Protein AF-0000000086577604 (afdb_homodimer)

Structure (mmCIF, N/CA/C/O backbone):
data_AF-0000000086577604-model_v1
#
loop_
_entity.id
_entity.type
_entity.pdbx_description
1 polymer 'Uncharacterized protein'
#
loop_
_atom_site.group_PDB
_atom_site.id
_atom_site.type_symbol
_atom_site.label_atom_id
_atom_site.label_alt_id
_atom_site.label_comp_id
_atom_site.label_asym_id
_atom_site.label_entity_id
_atom_site.label_seq_id
_atom_site.pdbx_PDB_ins_code
_atom_site.Cartn_x
_atom_site.Cartn_y
_atom_site.Cartn_z
_atom_site.occupancy
_atom_site.B_iso_or_equiv
_atom_site.auth_seq_id
_atom_site.auth_comp_id
_atom_site.auth_asym_id
_atom_site.auth_atom_id
_atom_site.pdbx_PDB_model_num
ATOM 1 N N . MET A 1 1 ? 11.844 51.969 7.379 1 39.5 1 MET A N 1
ATOM 2 C CA . MET A 1 1 ? 12.664 50.938 6.77 1 39.5 1 MET A CA 1
ATOM 3 C C . MET A 1 1 ? 11.875 49.625 6.637 1 39.5 1 MET A C 1
ATOM 5 O O . MET A 1 1 ? 11.406 49.094 7.637 1 39.5 1 MET A O 1
ATOM 9 N N . ARG A 1 2 ? 11.234 49.5 5.566 1 47.56 2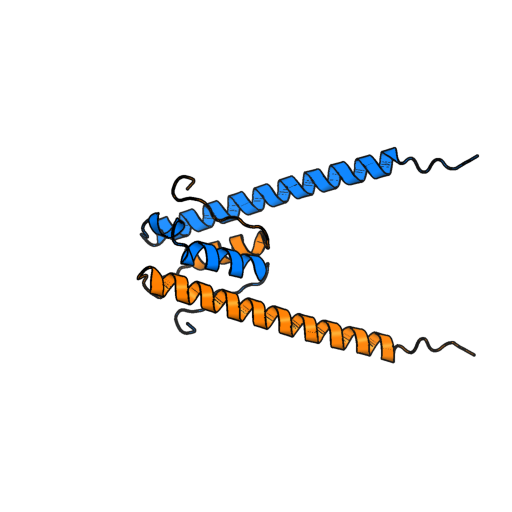 ARG A N 1
ATOM 10 C CA . ARG A 1 2 ? 10.328 48.406 5.27 1 47.56 2 ARG A CA 1
ATOM 11 C C . ARG A 1 2 ? 11.039 47.062 5.391 1 47.56 2 ARG A C 1
ATOM 13 O O . ARG A 1 2 ? 12.109 46.875 4.812 1 47.56 2 ARG A O 1
ATOM 20 N N . ALA A 1 3 ? 11.016 46.406 6.48 1 57.78 3 ALA A N 1
ATOM 21 C CA . ALA A 1 3 ? 11.508 45.031 6.684 1 57.78 3 ALA A CA 1
ATOM 22 C C . ALA A 1 3 ? 11.18 44.156 5.484 1 57.78 3 ALA A C 1
ATOM 24 O O . ALA A 1 3 ? 10.016 43.875 5.215 1 57.78 3 ALA A O 1
ATOM 25 N N . SER A 1 4 ? 11.828 44.344 4.402 1 55.44 4 SER A N 1
ATOM 26 C CA . SER A 1 4 ? 11.75 43.438 3.26 1 55.44 4 SER A CA 1
ATOM 27 C C . SER A 1 4 ? 11.867 41.969 3.699 1 55.44 4 SER A C 1
ATOM 29 O O . SER A 1 4 ? 12.914 41.562 4.211 1 55.44 4 SER A O 1
ATOM 31 N N . VAL A 1 5 ? 10.859 41.469 4.402 1 57.59 5 VAL A N 1
ATOM 32 C CA . VAL A 1 5 ? 10.867 40.031 4.648 1 57.59 5 VAL A CA 1
ATOM 33 C C . VAL A 1 5 ? 11.469 39.312 3.447 1 57.59 5 VAL A C 1
ATOM 35 O O . VAL A 1 5 ? 11.102 39.594 2.303 1 57.59 5 VAL A O 1
ATOM 38 N N . ASP A 1 6 ? 12.758 39.094 3.449 1 60.56 6 ASP A N 1
ATOM 39 C CA . ASP A 1 6 ? 13.562 38.438 2.43 1 60.56 6 ASP A CA 1
ATOM 40 C C . ASP A 1 6 ? 12.828 37.219 1.866 1 60.56 6 ASP A C 1
ATOM 42 O O . ASP A 1 6 ? 12.875 36.125 2.449 1 60.56 6 ASP A O 1
ATOM 46 N N . ASN A 1 7 ? 11.75 37.438 1.082 1 68 7 ASN A N 1
ATOM 47 C CA . ASN A 1 7 ? 11 36.469 0.293 1 68 7 ASN A CA 1
ATOM 48 C C . ASN A 1 7 ? 11.922 35.406 -0.311 1 68 7 ASN A C 1
ATOM 50 O O . ASN A 1 7 ? 11.5 34.281 -0.557 1 68 7 ASN A O 1
ATOM 54 N N . SER A 1 8 ? 13.203 35.906 -0.424 1 75.19 8 SER A N 1
ATOM 55 C CA . SER A 1 8 ? 14.156 35 -1.039 1 75.19 8 SER A CA 1
ATOM 56 C C . SER A 1 8 ? 14.445 33.812 -0.135 1 75.19 8 SER A C 1
ATOM 58 O O . SER A 1 8 ? 14.617 32.688 -0.616 1 75.19 8 SER A O 1
ATOM 60 N N . GLN A 1 9 ? 14.469 34.125 1.271 1 74 9 GLN A N 1
ATOM 61 C CA . GLN A 1 9 ? 14.742 33.062 2.215 1 74 9 GLN A CA 1
ATOM 62 C C . GLN A 1 9 ? 13.578 32.062 2.289 1 74 9 GLN A C 1
ATOM 64 O O . GLN A 1 9 ? 13.781 30.859 2.387 1 74 9 GLN A O 1
ATOM 69 N N . VAL A 1 10 ? 12.406 32.656 2.188 1 74.25 10 VAL A N 1
ATOM 70 C CA . VAL A 1 10 ? 11.203 31.844 2.236 1 74.25 10 VAL A CA 1
ATOM 71 C C . VAL A 1 10 ? 11.117 30.969 0.984 1 74.25 10 VAL A C 1
ATOM 73 O O . VAL A 1 10 ? 10.789 29.781 1.065 1 74.25 10 VAL A O 1
ATOM 76 N N . GLU A 1 11 ? 11.5 31.594 -0.07 1 74.31 11 GLU A N 1
ATOM 77 C CA . GLU A 1 11 ? 11.453 30.875 -1.337 1 74.31 11 GLU A CA 1
ATOM 78 C C . GLU A 1 11 ? 12.469 29.734 -1.364 1 74.31 11 GLU A C 1
ATOM 80 O O . GLU A 1 11 ? 12.18 28.641 -1.849 1 74.31 11 GLU A O 1
ATOM 85 N N . LYS A 1 12 ? 13.648 30.016 -0.778 1 78.5 12 LYS A N 1
ATOM 86 C CA . LYS A 1 12 ? 14.719 29.016 -0.76 1 78.5 12 LYS A CA 1
ATOM 87 C C . LYS A 1 12 ? 14.359 27.844 0.14 1 78.5 12 LYS A C 1
ATOM 89 O O . LYS A 1 12 ? 14.602 26.688 -0.215 1 78.5 12 LYS A O 1
ATOM 94 N N . THR A 1 13 ? 13.773 28.188 1.24 1 83.19 13 THR A N 1
ATOM 95 C CA . THR A 1 13 ? 13.383 27.141 2.174 1 83.19 13 THR A CA 1
ATOM 96 C C . THR A 1 13 ? 12.289 26.266 1.569 1 83.19 13 THR A C 1
ATOM 98 O O . THR A 1 13 ? 12.328 25.047 1.708 1 83.19 13 THR A O 1
ATOM 101 N N . ASN A 1 14 ? 11.43 26.844 0.774 1 84.81 14 ASN A N 1
ATOM 102 C CA . ASN A 1 14 ? 10.344 26.094 0.144 1 84.81 14 ASN A CA 1
ATOM 103 C C . ASN A 1 14 ? 10.867 25.156 -0.937 1 84.81 14 ASN A C 1
ATOM 105 O O . ASN A 1 14 ? 10.43 24.016 -1.027 1 84.81 14 ASN A O 1
ATOM 109 N N . THR A 1 15 ? 11.867 25.672 -1.598 1 86.56 15 THR A N 1
ATOM 110 C CA . THR A 1 15 ? 12.438 24.875 -2.676 1 86.56 15 THR A CA 1
ATOM 111 C C . THR A 1 15 ? 13.211 23.672 -2.113 1 86.56 15 THR A C 1
ATOM 113 O O . THR A 1 15 ? 13.109 22.562 -2.635 1 86.56 15 THR A O 1
ATOM 116 N N . LYS A 1 16 ? 14.008 23.938 -1.053 1 87.75 16 LYS A N 1
ATOM 117 C CA . LYS A 1 16 ? 14.773 22.859 -0.422 1 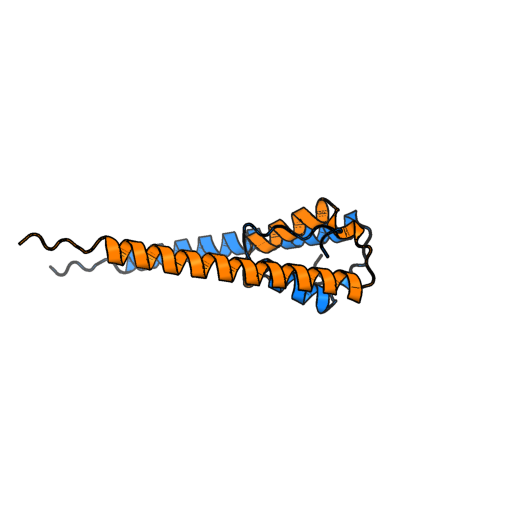87.75 16 LYS A CA 1
ATOM 118 C C . LYS A 1 16 ? 13.844 21.781 0.142 1 87.75 16 LYS A C 1
ATOM 120 O O . LYS A 1 16 ? 14.102 20.594 -0.011 1 87.75 16 LYS A O 1
ATOM 125 N N . GLN A 1 17 ? 12.82 22.109 0.836 1 88.62 17 GLN A N 1
ATOM 126 C CA . GLN A 1 17 ? 11.859 21.172 1.412 1 88.62 17 GLN A CA 1
ATOM 127 C C . GLN A 1 17 ? 11.172 20.359 0.324 1 88.62 17 GLN A C 1
ATOM 129 O O . GLN A 1 17 ? 10.945 19.156 0.49 1 88.62 17 GLN A O 1
ATOM 134 N N . LEU A 1 18 ? 10.875 21.062 -0.767 1 88.06 18 LEU A N 1
ATOM 135 C CA . LEU A 1 18 ? 10.219 20.375 -1.868 1 88.06 18 LEU A CA 1
ATOM 136 C C . LEU A 1 18 ? 11.148 19.328 -2.477 1 88.06 18 LEU A C 1
ATOM 138 O O . LEU A 1 18 ? 10.719 18.203 -2.781 1 88.06 18 LEU A O 1
ATOM 142 N N . THR A 1 19 ? 12.406 19.703 -2.59 1 90.5 19 THR A N 1
ATOM 143 C CA . THR A 1 19 ? 13.391 18.781 -3.139 1 90.5 19 THR A CA 1
ATOM 144 C C . THR A 1 19 ? 13.562 17.562 -2.229 1 90.5 19 THR A C 1
ATOM 146 O O . THR A 1 19 ? 13.641 16.438 -2.707 1 90.5 19 THR A O 1
ATOM 149 N N . LEU A 1 20 ? 13.664 17.844 -0.957 1 90.75 20 LEU A N 1
ATOM 150 C CA . LEU A 1 20 ? 13.781 16.75 0.003 1 90.75 20 LEU A CA 1
ATOM 151 C C . LEU A 1 20 ? 12.555 15.836 -0.049 1 90.75 20 LEU A C 1
ATOM 153 O O . LEU A 1 20 ? 12.68 14.617 0.016 1 90.75 20 LEU A O 1
ATOM 157 N N . TYR A 1 21 ? 11.43 16.484 -0.233 1 89.88 21 TYR A N 1
ATOM 158 C CA . TYR A 1 21 ? 10.188 15.727 -0.331 1 89.88 21 TYR A CA 1
ATOM 159 C C . TYR A 1 21 ? 10.195 14.828 -1.565 1 89.88 21 TYR A C 1
ATOM 161 O O . TYR A 1 21 ? 9.859 13.648 -1.483 1 89.88 21 TYR A O 1
ATOM 169 N N . VAL A 1 22 ? 10.57 15.297 -2.658 1 92.19 22 VAL A N 1
ATOM 170 C CA . VAL A 1 22 ? 10.602 14.547 -3.908 1 92.19 22 VAL A CA 1
ATOM 171 C C . VAL A 1 22 ? 11.586 13.391 -3.789 1 92.19 22 VAL A C 1
ATOM 173 O O . VAL A 1 22 ? 11.305 12.273 -4.238 1 92.19 22 VAL A O 1
ATOM 176 N N . MET A 1 23 ? 12.703 13.641 -3.16 1 94.88 23 MET A N 1
ATOM 177 C CA . MET A 1 23 ? 13.719 12.602 -2.984 1 94.88 23 MET A CA 1
ATOM 178 C C . MET A 1 23 ? 13.203 11.492 -2.068 1 94.88 23 MET A C 1
ATOM 180 O O . MET A 1 23 ? 13.453 10.312 -2.32 1 94.88 23 MET A O 1
ATOM 184 N N . LEU A 1 24 ? 12.57 11.859 -1.04 1 94.19 24 LEU A N 1
ATOM 185 C CA . LEU A 1 24 ? 12.008 10.875 -0.117 1 94.19 24 LEU A CA 1
ATOM 186 C C . LEU A 1 24 ? 10.953 10.016 -0.808 1 94.19 24 LEU A C 1
ATOM 188 O O . LEU A 1 24 ? 10.938 8.797 -0.647 1 94.19 24 LEU A O 1
ATOM 192 N N . ARG A 1 25 ? 10.117 10.672 -1.565 1 93.19 25 ARG A N 1
ATOM 193 C CA . ARG A 1 25 ? 9.07 9.953 -2.281 1 93.19 25 ARG A CA 1
ATOM 194 C C . ARG A 1 25 ? 9.664 8.977 -3.293 1 93.19 25 ARG A C 1
ATOM 196 O O . ARG A 1 25 ? 9.164 7.863 -3.459 1 93.19 25 ARG A O 1
ATOM 203 N N . LYS A 1 26 ? 10.672 9.422 -3.943 1 95.69 26 LYS A N 1
ATOM 204 C CA . LYS A 1 26 ? 11.367 8.57 -4.906 1 95.69 26 LYS A CA 1
ATOM 205 C C . LYS A 1 26 ? 11.961 7.34 -4.23 1 95.69 26 LYS A C 1
ATOM 207 O O . LYS A 1 26 ? 11.844 6.227 -4.746 1 95.69 26 LYS A O 1
ATOM 212 N N . LYS A 1 27 ? 12.578 7.539 -3.076 1 97.06 27 LYS A N 1
ATOM 213 C CA . LYS A 1 27 ? 13.164 6.434 -2.324 1 97.06 27 LYS A CA 1
ATOM 214 C C . LYS A 1 27 ? 12.094 5.449 -1.863 1 97.06 27 LYS A C 1
ATOM 216 O O . LYS A 1 27 ? 12.281 4.234 -1.943 1 97.06 27 LYS A O 1
ATO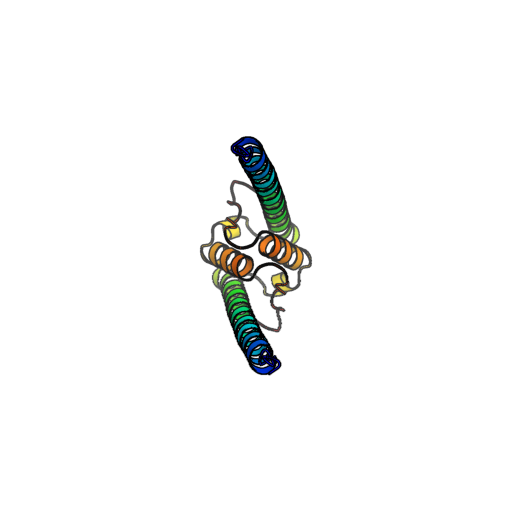M 221 N N . GLU A 1 28 ? 11 5.926 -1.403 1 97.06 28 GLU A N 1
ATOM 222 C CA . GLU A 1 28 ? 9.906 5.078 -0.951 1 97.06 28 GLU A CA 1
ATOM 223 C C . GLU A 1 28 ? 9.32 4.273 -2.105 1 97.06 28 GLU A C 1
ATOM 225 O O . GLU A 1 28 ? 8.969 3.1 -1.938 1 97.06 28 GLU A O 1
ATOM 230 N N . LYS A 1 29 ? 9.234 4.906 -3.256 1 97.06 29 LYS A N 1
ATOM 231 C CA . LYS A 1 29 ? 8.758 4.207 -4.445 1 97.06 29 LYS A CA 1
ATOM 232 C C . LYS A 1 29 ? 9.695 3.064 -4.824 1 97.06 29 LYS A C 1
ATOM 234 O O . LYS A 1 29 ? 9.25 1.952 -5.109 1 97.06 29 LYS A O 1
ATOM 239 N N . GLU A 1 30 ? 10.945 3.393 -4.875 1 96.81 30 GLU A N 1
ATOM 240 C CA . GLU A 1 30 ? 11.945 2.387 -5.223 1 96.81 30 GLU A CA 1
ATOM 241 C C . GLU A 1 30 ? 11.898 1.207 -4.254 1 96.81 30 GLU A C 1
ATOM 243 O O . GLU A 1 30 ? 11.984 0.051 -4.672 1 96.81 30 GLU A O 1
ATOM 248 N N . GLU A 1 31 ? 11.727 1.5 -2.986 1 97.75 31 GLU A N 1
ATOM 249 C CA . GLU A 1 31 ? 11.641 0.448 -1.978 1 97.75 31 GLU A CA 1
ATOM 250 C C . GLU A 1 31 ? 10.391 -0.404 -2.176 1 97.75 31 GLU A C 1
ATOM 252 O O . GLU A 1 31 ? 10.453 -1.634 -2.117 1 97.75 31 GLU A O 1
ATOM 257 N N . ALA A 1 32 ? 9.273 0.208 -2.402 1 98.12 32 ALA A N 1
ATOM 258 C CA . ALA A 1 32 ? 8.031 -0.518 -2.629 1 98.12 32 ALA A CA 1
ATOM 259 C C . ALA A 1 32 ? 8.133 -1.415 -3.859 1 98.12 32 ALA A C 1
ATOM 261 O O . ALA A 1 32 ? 7.719 -2.576 -3.824 1 98.12 32 ALA A O 1
ATOM 262 N N . ASP A 1 33 ? 8.703 -0.872 -4.926 1 98.06 33 ASP A N 1
ATOM 263 C CA . ASP A 1 33 ? 8.875 -1.651 -6.148 1 98.06 33 ASP A CA 1
ATOM 264 C C . ASP A 1 33 ? 9.758 -2.877 -5.902 1 98.06 33 ASP A C 1
ATOM 266 O O . ASP A 1 33 ? 9.461 -3.967 -6.395 1 98.06 33 ASP A O 1
ATOM 270 N N . LEU A 1 34 ? 10.789 -2.664 -5.156 1 97.62 34 LEU A N 1
ATOM 271 C CA . LEU A 1 34 ? 11.703 -3.754 -4.844 1 97.62 34 LEU A CA 1
ATOM 272 C C . LEU A 1 34 ? 11.008 -4.832 -4.02 1 97.62 34 LEU A C 1
ATOM 274 O O . LEU A 1 34 ? 11.164 -6.023 -4.289 1 97.62 34 LEU A O 1
ATOM 278 N N . GLU A 1 35 ? 10.242 -4.465 -3.055 1 98.25 35 GLU A N 1
ATOM 279 C CA . GLU A 1 35 ? 9.555 -5.426 -2.191 1 98.25 35 GLU A CA 1
ATOM 280 C C . GLU A 1 35 ? 8.477 -6.184 -2.957 1 98.25 35 GLU A C 1
ATOM 282 O O . GLU A 1 35 ? 8.242 -7.367 -2.701 1 98.25 35 GLU A O 1
ATOM 287 N N . ILE A 1 36 ? 7.867 -5.527 -3.928 1 98.44 36 ILE A N 1
ATOM 288 C CA . ILE A 1 36 ? 6.906 -6.207 -4.789 1 98.44 36 ILE A CA 1
ATOM 289 C C . ILE A 1 36 ? 7.625 -7.242 -5.652 1 98.44 36 ILE A C 1
ATOM 291 O O . ILE A 1 36 ? 7.152 -8.375 -5.801 1 98.44 36 ILE A O 1
ATOM 295 N N . ALA A 1 37 ? 8.773 -6.801 -6.188 1 98 37 ALA A N 1
ATOM 296 C CA . ALA A 1 37 ? 9.562 -7.746 -6.973 1 98 37 ALA A CA 1
ATOM 297 C C . ALA A 1 37 ? 9.969 -8.953 -6.137 1 98 37 ALA A C 1
ATOM 299 O O . ALA A 1 37 ? 9.859 -10.094 -6.594 1 98 37 ALA A O 1
ATOM 300 N N . ARG A 1 38 ? 10.367 -8.742 -4.945 1 98.31 38 ARG A N 1
ATOM 301 C CA . ARG A 1 38 ? 10.758 -9.82 -4.035 1 98.31 38 ARG A CA 1
ATOM 302 C C . ARG A 1 38 ? 9.578 -10.727 -3.725 1 98.31 38 ARG A C 1
ATOM 304 O O . ARG A 1 38 ? 9.727 -11.953 -3.652 1 98.31 38 ARG A O 1
ATOM 311 N N . MET A 1 39 ? 8.406 -10.164 -3.561 1 98.5 39 MET A N 1
ATOM 312 C CA . MET A 1 39 ? 7.199 -10.945 -3.291 1 98.5 39 MET A CA 1
ATOM 313 C C . MET A 1 39 ? 6.91 -11.906 -4.438 1 98.5 39 MET A C 1
ATOM 315 O O . MET A 1 39 ? 6.629 -13.086 -4.211 1 98.5 39 MET A O 1
ATOM 319 N N . VAL A 1 40 ? 7.062 -11.484 -5.656 1 98.19 40 VAL A N 1
ATOM 320 C CA . VAL A 1 40 ? 6.754 -12.289 -6.836 1 98.19 40 VAL A CA 1
ATOM 321 C C . VAL A 1 40 ? 7.77 -13.414 -6.98 1 98.19 40 VAL A C 1
ATOM 323 O O . VAL A 1 40 ? 7.398 -14.586 -7.102 1 98.19 40 VAL A O 1
ATOM 326 N N . ILE A 1 41 ? 9.039 -13.023 -6.844 1 98 41 ILE A N 1
ATOM 327 C CA . ILE A 1 41 ? 10.117 -13.984 -7.055 1 98 41 ILE A CA 1
ATOM 328 C C . ILE A 1 41 ? 10.094 -15.031 -5.945 1 98 41 ILE A C 1
ATOM 330 O O . ILE A 1 41 ? 10.125 -16.234 -6.219 1 98 41 ILE A O 1
ATOM 334 N N . ALA A 1 42 ? 9.984 -14.609 -4.688 1 98.44 42 ALA A N 1
ATOM 335 C CA . ALA A 1 42 ? 10.07 -15.5 -3.531 1 98.44 42 ALA A CA 1
ATOM 336 C C . ALA A 1 42 ? 8.891 -16.469 -3.496 1 98.44 42 ALA A C 1
ATOM 338 O O . ALA A 1 42 ? 9.008 -17.578 -2.971 1 98.44 42 ALA A O 1
ATOM 339 N N . ASN A 1 43 ? 7.762 -16.078 -3.992 1 98.31 43 ASN A N 1
ATOM 340 C CA . ASN A 1 43 ? 6.562 -16.906 -3.934 1 98.31 43 ASN A CA 1
ATOM 341 C C . ASN A 1 43 ? 6.27 -17.562 -5.281 1 98.31 43 ASN A C 1
ATOM 343 O O . ASN A 1 43 ? 5.191 -18.125 -5.48 1 98.31 43 ASN A O 1
ATOM 347 N N . ASN A 1 44 ? 7.188 -17.484 -6.207 1 98.12 44 ASN A N 1
ATOM 348 C CA . ASN A 1 44 ? 7.113 -18.125 -7.516 1 98.12 44 ASN A CA 1
ATOM 349 C C . ASN A 1 44 ? 5.863 -17.703 -8.281 1 98.12 44 ASN A C 1
ATOM 351 O O . ASN A 1 44 ? 5.176 -18.531 -8.867 1 98.12 44 ASN A O 1
ATOM 355 N N . LEU A 1 45 ? 5.578 -16.5 -8.266 1 97.56 45 LEU A N 1
ATOM 356 C CA . LEU A 1 45 ? 4.434 -15.969 -9 1 97.56 45 LEU A CA 1
ATOM 357 C C . LEU A 1 45 ? 4.84 -15.547 -10.406 1 97.56 45 LEU A C 1
ATOM 359 O O . LEU A 1 45 ? 6.016 -15.281 -10.664 1 97.56 45 LEU A O 1
ATOM 363 N N . SER A 1 46 ? 3.877 -15.547 -11.297 1 96.81 46 SER A N 1
ATOM 364 C CA . SER A 1 46 ? 4.102 -14.977 -12.625 1 96.81 46 SER A CA 1
ATOM 365 C C . SER A 1 46 ? 4.129 -13.453 -12.578 1 96.81 46 SER A C 1
ATOM 367 O O . SER A 1 46 ? 3.295 -12.836 -11.914 1 96.81 46 SER A O 1
ATOM 369 N N . PHE A 1 47 ? 5.02 -12.812 -13.359 1 95.88 47 PHE A N 1
ATOM 370 C CA . PHE A 1 47 ? 5.094 -11.359 -13.406 1 95.88 47 PHE A CA 1
ATOM 371 C C . PHE A 1 47 ? 3.854 -10.773 -14.07 1 95.88 47 PHE A C 1
ATOM 373 O O . PHE A 1 47 ? 3.586 -9.57 -13.953 1 95.88 47 PHE A O 1
ATOM 380 N N . ASN A 1 48 ? 3.088 -11.617 -14.703 1 95.81 48 ASN A N 1
ATOM 381 C CA . ASN A 1 48 ? 1.832 -11.148 -15.281 1 95.81 48 ASN A CA 1
ATOM 382 C C . ASN A 1 48 ? 0.879 -10.633 -14.203 1 95.81 48 ASN A C 1
ATOM 384 O O . ASN A 1 48 ? -0.037 -9.867 -14.5 1 95.81 48 ASN A O 1
ATOM 388 N N . LEU A 1 49 ? 1.098 -11.086 -12.992 1 97.38 49 LEU A N 1
ATOM 389 C CA . LEU A 1 49 ? 0.296 -10.602 -11.875 1 97.38 49 LEU A CA 1
ATOM 390 C C . LEU A 1 49 ? 0.321 -9.078 -11.812 1 97.38 49 LEU A C 1
ATOM 392 O O . LEU A 1 49 ? -0.701 -8.445 -11.531 1 97.38 49 LEU A O 1
ATOM 396 N N . LEU A 1 50 ? 1.472 -8.469 -12.133 1 97.31 50 LEU A N 1
ATOM 397 C CA . LEU A 1 50 ? 1.676 -7.035 -11.969 1 97.31 50 LEU A CA 1
ATOM 398 C C . LEU A 1 50 ? 0.872 -6.254 -13.008 1 97.31 50 LEU A C 1
ATOM 400 O O . LEU A 1 50 ? 0.711 -5.039 -12.883 1 97.31 50 LEU A O 1
ATOM 404 N N . ARG A 1 51 ? 0.364 -6.996 -13.953 1 95.94 51 ARG A N 1
ATOM 405 C CA . ARG A 1 51 ? -0.433 -6.352 -14.992 1 95.94 51 ARG A CA 1
ATOM 406 C C . ARG A 1 51 ? -1.923 -6.469 -14.688 1 95.94 51 ARG A C 1
ATOM 408 O O . ARG A 1 51 ? -2.746 -5.82 -15.336 1 95.94 51 ARG A O 1
ATOM 415 N N . SER A 1 52 ? -2.271 -7.242 -13.758 1 97.19 52 SER A N 1
ATOM 416 C CA . SER A 1 52 ? -3.676 -7.465 -13.43 1 97.19 52 SER A CA 1
ATOM 417 C C . SER A 1 52 ? -4.309 -6.211 -12.836 1 97.19 52 SER A C 1
ATOM 419 O O . SER A 1 52 ? -3.736 -5.582 -11.945 1 97.19 52 SER A O 1
ATOM 421 N N . PRO A 1 53 ? -5.516 -5.844 -13.398 1 98 53 PRO A N 1
ATOM 422 C CA . PRO A 1 53 ? -6.203 -4.695 -12.789 1 98 53 PRO A CA 1
ATOM 423 C C . PRO A 1 53 ? -6.48 -4.895 -11.305 1 98 53 PRO A C 1
ATOM 425 O O . PRO A 1 53 ? -6.465 -3.934 -10.531 1 98 53 PRO A O 1
ATOM 428 N N . GLU A 1 54 ? -6.676 -6.16 -10.852 1 98.44 54 GLU A N 1
ATOM 429 C CA . GLU A 1 54 ? -6.945 -6.457 -9.445 1 98.44 54 GLU A CA 1
ATOM 430 C C . GLU A 1 54 ? -5.715 -6.191 -8.578 1 98.44 54 GLU A C 1
ATOM 432 O O . GLU A 1 54 ? -5.836 -5.746 -7.438 1 98.44 54 GLU A O 1
ATOM 437 N N . PHE A 1 55 ? -4.562 -6.473 -9.133 1 98.38 55 PHE A N 1
ATOM 438 C CA . PHE A 1 55 ? -3.32 -6.168 -8.43 1 98.38 55 PHE A CA 1
ATOM 439 C C . PHE A 1 55 ? -3.146 -4.664 -8.273 1 98.38 55 PHE A C 1
ATOM 441 O O . PHE A 1 55 ? -2.867 -4.18 -7.172 1 98.38 55 PHE A O 1
ATOM 448 N N . ILE A 1 56 ? -3.387 -3.924 -9.336 1 98.25 56 ILE A N 1
ATOM 449 C CA . ILE A 1 56 ? -3.232 -2.473 -9.312 1 98.25 56 ILE A CA 1
ATOM 450 C C . ILE A 1 56 ? -4.211 -1.865 -8.312 1 98.25 56 ILE A C 1
ATOM 452 O O . ILE A 1 56 ? -3.828 -1.028 -7.492 1 98.25 56 ILE A O 1
ATOM 456 N N . ASN A 1 57 ? -5.449 -2.34 -8.336 1 98.44 57 ASN A N 1
ATOM 457 C CA . ASN A 1 57 ? -6.453 -1.858 -7.395 1 98.44 57 ASN A CA 1
ATOM 458 C C . ASN A 1 57 ? -6.059 -2.145 -5.949 1 98.44 57 ASN A C 1
ATOM 460 O O . ASN A 1 57 ? -6.246 -1.304 -5.07 1 98.44 57 ASN A O 1
ATOM 464 N N . ALA A 1 58 ? -5.508 -3.355 -5.684 1 98.62 58 ALA A N 1
ATOM 465 C CA . ALA A 1 58 ? -5.09 -3.73 -4.336 1 98.62 58 ALA A CA 1
ATOM 466 C C . ALA A 1 58 ? -3.971 -2.818 -3.836 1 98.62 58 ALA A C 1
ATOM 468 O O . ALA A 1 58 ? -4.02 -2.332 -2.705 1 98.62 58 ALA A O 1
ATOM 469 N N . MET A 1 59 ? -2.998 -2.48 -4.734 1 98.56 59 MET A N 1
ATOM 470 C CA . MET A 1 59 ? -1.898 -1.604 -4.344 1 98.56 59 MET A CA 1
ATOM 471 C C . MET A 1 59 ? -2.402 -0.192 -4.059 1 98.56 59 MET A C 1
ATOM 473 O O . MET A 1 59 ? -1.97 0.443 -3.096 1 98.56 59 MET A O 1
ATOM 477 N N . GLU A 1 60 ? -3.311 0.256 -4.867 1 98.38 60 GLU A N 1
ATOM 478 C CA . GLU A 1 60 ? -3.869 1.588 -4.652 1 98.38 60 GLU A CA 1
ATOM 479 C C . GLU A 1 60 ? -4.609 1.669 -3.32 1 98.38 60 GLU A C 1
ATOM 481 O O . GLU A 1 60 ? -4.473 2.65 -2.588 1 98.38 60 GLU A O 1
ATOM 486 N N . ALA A 1 61 ? -5.383 0.656 -2.996 1 98.5 61 ALA A N 1
ATOM 487 C CA . ALA A 1 61 ? -6.141 0.628 -1.749 1 98.5 61 ALA A CA 1
ATOM 488 C C . ALA A 1 61 ? -5.211 0.593 -0.54 1 98.5 61 ALA A C 1
ATOM 490 O O . ALA A 1 61 ? -5.434 1.301 0.444 1 98.5 61 ALA A O 1
ATOM 491 N N . VAL A 1 62 ? -4.168 -0.199 -0.623 1 98.44 62 VAL A N 1
ATOM 492 C CA . VAL A 1 62 ? -3.184 -0.295 0.45 1 98.44 62 VAL A CA 1
ATOM 493 C C . VAL A 1 62 ? -2.492 1.053 0.639 1 98.44 62 VAL A C 1
ATOM 495 O O . VAL A 1 62 ? -2.348 1.53 1.767 1 98.44 62 VAL A O 1
ATOM 498 N N . ALA A 1 63 ? -2.086 1.648 -0.482 1 98.31 63 ALA A N 1
ATOM 499 C CA . ALA A 1 63 ? -1.411 2.941 -0.435 1 98.31 63 ALA A CA 1
ATOM 500 C C . ALA A 1 63 ? -2.316 4.012 0.169 1 98.31 63 ALA A C 1
ATOM 502 O O . ALA A 1 63 ? -1.852 4.879 0.912 1 98.31 63 ALA A O 1
ATOM 503 N N . ARG A 1 64 ? -3.607 3.93 -0.151 1 97.62 64 ARG A N 1
ATOM 504 C CA . ARG A 1 64 ? -4.574 4.902 0.351 1 97.62 64 ARG A CA 1
ATOM 505 C C . ARG A 1 64 ? -4.699 4.812 1.868 1 97.62 64 ARG A C 1
ATOM 507 O O . ARG A 1 64 ? -4.855 5.832 2.545 1 97.62 64 ARG A O 1
ATOM 514 N N . HIS A 1 65 ? -4.684 3.592 2.418 1 96.94 65 HIS A N 1
ATOM 515 C CA . HIS A 1 65 ? -4.707 3.426 3.867 1 96.94 65 HIS A CA 1
ATOM 516 C C . HIS A 1 65 ? -3.518 4.125 4.52 1 96.94 65 HIS A C 1
ATOM 518 O O . HIS A 1 65 ? -3.678 4.816 5.527 1 96.94 65 HIS A O 1
ATOM 524 N N . GLY A 1 66 ? -2.293 3.814 3.852 1 96.44 66 GLY A N 1
ATOM 525 C CA . GLY A 1 66 ? -1.106 4.484 4.359 1 96.44 66 GLY A CA 1
ATOM 526 C C . GLY A 1 66 ? -0.404 3.707 5.453 1 96.44 66 GLY A C 1
ATOM 527 O O . GLY A 1 66 ? -0.735 2.547 5.711 1 96.44 66 GLY A O 1
ATOM 528 N N . PRO A 1 67 ? 0.613 4.402 6.078 1 95.75 67 PRO A N 1
ATOM 529 C CA . PRO A 1 67 ? 1.417 3.719 7.094 1 95.75 67 PRO A CA 1
ATOM 530 C C . PRO A 1 67 ? 0.571 3.15 8.234 1 95.75 67 PRO A C 1
ATOM 532 O O . PRO A 1 67 ? -0.397 3.781 8.664 1 95.75 67 PRO A O 1
ATOM 535 N N . GLY A 1 68 ? 0.953 1.975 8.695 1 94.19 68 GLY A N 1
ATOM 536 C CA . GLY A 1 68 ? 0.23 1.313 9.766 1 94.19 68 GLY A CA 1
ATOM 537 C C . GLY A 1 68 ? -0.734 0.252 9.273 1 94.19 68 GLY A C 1
ATOM 538 O O . GLY A 1 68 ? -1.357 -0.45 10.07 1 94.19 68 GLY A O 1
ATOM 539 N N . TYR A 1 69 ? -0.865 0.162 7.961 1 96.31 69 TYR A N 1
ATOM 540 C CA . TYR A 1 69 ? -1.724 -0.88 7.41 1 96.31 69 TYR A CA 1
ATOM 541 C C . TYR A 1 69 ? -1.195 -2.266 7.766 1 96.31 69 TYR A C 1
ATOM 543 O O . TYR A 1 69 ? -0.007 -2.547 7.594 1 96.31 69 TYR A O 1
ATOM 551 N N . VAL A 1 70 ? -2.059 -3.141 8.234 1 94.25 70 VAL A N 1
ATOM 552 C CA . VAL A 1 70 ? -1.757 -4.543 8.5 1 94.25 70 VAL A CA 1
ATOM 553 C C . VAL A 1 70 ? -2.531 -5.434 7.531 1 94.25 70 VAL A C 1
ATOM 555 O O . VAL A 1 70 ? -3.764 -5.445 7.539 1 94.25 70 VAL A O 1
ATOM 558 N N . PRO A 1 71 ? -1.74 -6.113 6.594 1 94.44 71 PRO A N 1
ATOM 559 C CA . PRO A 1 71 ? -2.436 -6.965 5.625 1 94.44 71 PRO A CA 1
ATOM 560 C C . PRO A 1 71 ? -3.277 -8.055 6.293 1 94.44 71 PRO A C 1
ATOM 562 O O . PRO A 1 71 ? -3.018 -8.422 7.441 1 94.44 71 PRO A O 1
ATOM 565 N N . PRO A 1 72 ? -4.309 -8.438 5.488 1 88 72 PRO A N 1
ATOM 566 C CA . PRO A 1 72 ? -5.172 -9.484 6.039 1 88 72 PRO A CA 1
ATOM 567 C C . PRO A 1 72 ? -4.461 -10.828 6.168 1 88 72 PRO A C 1
ATOM 569 O O . PRO A 1 72 ? -3.484 -11.086 5.457 1 88 72 PRO A O 1
ATOM 572 N N . SER A 1 73 ? -4.875 -11.578 7.172 1 83 73 SER A N 1
ATOM 573 C CA . SER A 1 73 ? -4.422 -12.961 7.281 1 83 73 SER A CA 1
ATOM 574 C C . SER A 1 73 ? -5.242 -13.883 6.383 1 83 73 SER A C 1
ATOM 576 O O . SER A 1 73 ? -6.359 -13.547 5.988 1 83 73 SER A O 1
ATOM 578 N N . SER A 1 74 ? -4.617 -15 5.918 1 80.5 74 SER A N 1
ATOM 579 C CA . SER A 1 74 ? -5.289 -16 5.098 1 80.5 74 SER A CA 1
ATOM 580 C C . SER A 1 74 ? -6.594 -16.453 5.742 1 80.5 74 SER A C 1
ATOM 582 O O . SER A 1 74 ? -7.52 -16.891 5.047 1 80.5 74 SER A O 1
ATOM 584 N N . GLU A 1 75 ? -6.617 -16.266 7.027 1 76.06 75 GLU A N 1
ATOM 585 C CA . GLU A 1 75 ? -7.801 -16.703 7.762 1 76.06 75 GLU A CA 1
ATOM 586 C C . GLU A 1 75 ? -8.891 -15.648 7.738 1 76.06 75 GLU A C 1
ATOM 588 O O . GLU A 1 75 ? -10.062 -15.953 7.961 1 76.06 75 GLU A O 1
ATOM 593 N N . THR A 1 76 ? -8.477 -14.484 7.414 1 71 76 THR A N 1
ATOM 594 C CA . THR A 1 76 ? -9.406 -13.375 7.559 1 71 76 THR A CA 1
ATOM 595 C C . THR A 1 76 ? -10.031 -13.016 6.215 1 71 76 THR A C 1
ATOM 597 O O . THR A 1 76 ? -11.031 -12.289 6.16 1 71 76 THR A O 1
ATOM 600 N N . VAL A 1 77 ? -9.477 -13.469 5.172 1 69.88 77 VAL A N 1
ATOM 601 C CA . VAL A 1 77 ? -10.055 -13.148 3.869 1 69.88 77 VAL A CA 1
ATOM 602 C C . VAL A 1 77 ? -11.078 -14.203 3.484 1 69.88 77 VAL A C 1
ATOM 604 O O . VAL A 1 77 ? -10.859 -15.398 3.693 1 69.88 77 VAL A O 1
ATOM 607 N N . MET B 1 1 ? -14.008 38.875 34.594 1 39.81 1 MET B N 1
ATOM 608 C CA . MET B 1 1 ? -14.773 37.719 34.156 1 39.81 1 MET B CA 1
ATOM 609 C C . MET B 1 1 ? -13.922 36.812 33.281 1 39.81 1 MET B C 1
ATOM 611 O O . MET B 1 1 ? -13.422 37.25 32.25 1 39.81 1 MET B O 1
ATOM 615 N N . ARG B 1 2 ? -13.25 35.938 33.906 1 48.16 2 ARG B N 1
ATOM 616 C CA . ARG B 1 2 ? -12.289 35.031 33.281 1 48.16 2 ARG B CA 1
ATOM 617 C C . ARG B 1 2 ? -12.938 34.25 32.156 1 48.16 2 ARG B C 1
ATOM 619 O O . ARG B 1 2 ? -13.984 33.625 32.344 1 48.16 2 ARG B O 1
ATOM 626 N N . ALA B 1 3 ? -12.922 34.625 30.953 1 58.06 3 ALA B N 1
ATOM 627 C CA . ALA B 1 3 ? -13.344 33.906 29.766 1 58.06 3 ALA B CA 1
ATOM 628 C C . ALA B 1 3 ? -12.938 32.438 29.859 1 58.06 3 ALA B C 1
ATOM 630 O O . ALA B 1 3 ? -11.742 32.094 29.812 1 58.06 3 ALA B O 1
ATOM 631 N N . SER B 1 4 ? -13.555 31.656 30.672 1 56.31 4 SER B N 1
ATOM 632 C CA . SER B 1 4 ? -13.391 30.203 30.703 1 56.31 4 SER B CA 1
ATOM 633 C C . SER B 1 4 ? -13.43 29.625 29.297 1 56.31 4 SER B C 1
ATOM 635 O O . SER B 1 4 ? -14.453 29.703 28.609 1 56.31 4 SER B O 1
ATOM 637 N N . VAL B 1 5 ? -12.391 29.906 28.5 1 57 5 VAL B N 1
ATOM 638 C CA . VAL B 1 5 ? -12.32 29.188 27.25 1 57 5 VAL B CA 1
ATOM 639 C C . VAL B 1 5 ? -12.875 27.766 27.422 1 57 5 VAL B C 1
ATOM 641 O O . VAL B 1 5 ? -12.516 27.078 28.375 1 57 5 VAL B O 1
ATOM 644 N N . ASP B 1 6 ? -14.156 27.594 27.234 1 60.31 6 ASP B N 1
ATOM 645 C CA . ASP B 1 6 ? -14.914 26.359 27.344 1 60.31 6 ASP B CA 1
ATOM 646 C C . ASP B 1 6 ? -14.109 25.172 26.797 1 60.31 6 ASP B C 1
ATOM 648 O O . ASP B 1 6 ? -14.117 24.922 25.594 1 60.31 6 ASP B O 1
ATOM 652 N N . ASN B 1 7 ? -13.008 24.766 27.516 1 67.62 7 ASN B N 1
ATOM 653 C CA . ASN B 1 7 ? -12.203 23.578 27.297 1 67.62 7 ASN B CA 1
ATOM 654 C C . ASN B 1 7 ? -13.062 22.391 26.859 1 67.62 7 ASN B C 1
ATOM 656 O O . ASN B 1 7 ? -12.578 21.484 26.188 1 67.62 7 ASN B O 1
ATOM 660 N N . SER B 1 8 ? -14.359 22.562 27.281 1 75 8 SER B N 1
ATOM 661 C CA . SER B 1 8 ? -15.266 21.469 26.969 1 75 8 SER B CA 1
ATOM 662 C C . SER B 1 8 ? -15.516 21.359 25.469 1 75 8 SER B C 1
ATOM 664 O O . SER B 1 8 ? -15.648 20.25 24.922 1 75 8 SER B O 1
ATOM 666 N N . GLN B 1 9 ? -15.562 22.641 24.812 1 74.06 9 GLN B N 1
ATOM 667 C CA . GLN B 1 9 ? -15.812 22.641 23.375 1 74.06 9 GLN B CA 1
ATOM 668 C C . GLN B 1 9 ? -14.602 22.109 22.609 1 74.06 9 GLN B C 1
ATOM 670 O O . GLN B 1 9 ? -14.758 21.375 21.625 1 74.06 9 GLN B O 1
ATOM 675 N N . VAL B 1 10 ? -13.438 22.453 23.141 1 73.69 10 VAL B N 1
ATOM 676 C CA . VAL B 1 10 ? -12.203 22 22.516 1 73.69 10 VAL B CA 1
ATOM 677 C C . VAL B 1 10 ? -12.07 20.484 22.688 1 73.69 10 VAL B C 1
ATOM 679 O O . VAL B 1 10 ? -11.688 19.781 21.734 1 73.69 10 VAL B O 1
ATOM 682 N N . GLU B 1 11 ? -12.477 20.078 23.844 1 73.81 11 GLU B N 1
ATOM 683 C CA . GLU B 1 11 ? -12.383 18.656 24.125 1 73.81 11 GLU B CA 1
ATOM 684 C C . GLU B 1 11 ? -13.352 17.859 23.25 1 73.81 11 GLU B C 1
ATOM 686 O O . GLU B 1 11 ? -13.008 16.781 22.75 1 73.81 11 GLU B O 1
ATOM 691 N N . LYS B 1 12 ? -14.547 18.453 23.047 1 78.31 12 LYS B N 1
ATOM 692 C CA . LYS B 1 12 ? -15.57 17.781 22.266 1 78.31 12 LYS B CA 1
ATOM 693 C C . LYS B 1 12 ? -15.172 17.703 20.781 1 78.31 12 LYS B C 1
ATOM 695 O O . LYS B 1 12 ?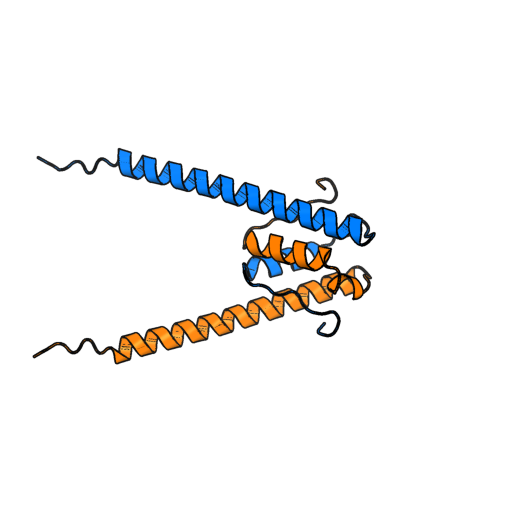 -15.367 16.672 20.141 1 78.31 12 LYS B O 1
ATOM 700 N N . THR B 1 13 ? -14.609 18.781 20.344 1 83.12 13 THR B N 1
ATOM 701 C CA . THR B 1 13 ? -14.188 18.812 18.953 1 83.12 13 THR B CA 1
ATOM 702 C C . THR B 1 13 ? -13.055 17.828 18.703 1 83.12 13 THR B C 1
ATOM 704 O O . THR B 1 13 ? -13.039 17.125 17.688 1 83.12 13 THR B O 1
ATOM 707 N N . ASN B 1 14 ? -12.203 17.625 19.688 1 84.81 14 ASN B N 1
ATOM 708 C CA . ASN B 1 14 ? -11.078 16.703 19.562 1 84.81 14 ASN B CA 1
ATOM 709 C C . ASN B 1 14 ? -11.547 15.25 19.547 1 84.81 14 ASN B C 1
ATOM 711 O O . ASN B 1 14 ? -11.07 14.445 18.734 1 84.81 14 ASN B O 1
ATOM 715 N N . THR B 1 15 ? -12.586 15.055 20.344 1 86.19 15 THR B N 1
ATOM 716 C CA . THR B 1 15 ? -13.109 13.688 20.422 1 86.19 15 THR B CA 1
ATOM 717 C C . THR B 1 15 ? -13.836 13.32 19.141 1 86.19 15 THR B C 1
ATOM 719 O O . THR B 1 15 ? -13.688 12.203 18.641 1 86.19 15 THR B O 1
ATOM 722 N N . LYS B 1 16 ? -14.664 14.258 18.609 1 88 16 LYS B N 1
ATOM 723 C CA . LYS B 1 16 ? -15.383 14.008 17.375 1 88 16 LYS B CA 1
ATOM 724 C C . LYS B 1 16 ? -14.414 13.773 16.219 1 88 16 LYS B C 1
ATOM 726 O O . LYS B 1 16 ? -14.617 12.875 15.398 1 88 16 LYS B O 1
ATOM 731 N N . GLN B 1 17 ? -13.391 14.539 16.047 1 88.31 17 GLN B N 1
ATOM 732 C CA . GLN B 1 17 ? -12.398 14.398 14.984 1 88.31 17 GLN B CA 1
ATOM 733 C C . GLN B 1 17 ? -11.664 13.07 15.086 1 88.31 17 GLN B C 1
ATOM 735 O O . GLN B 1 17 ? -11.398 12.414 14.078 1 88.31 17 GLN B O 1
ATOM 740 N N . LEU B 1 18 ? -11.406 12.703 16.344 1 88.19 18 LEU B N 1
ATOM 741 C CA . LEU B 1 18 ? -10.711 11.438 16.547 1 88.19 18 LEU B CA 1
ATOM 742 C C . LEU B 1 18 ? -11.594 10.258 16.125 1 88.19 18 LEU B C 1
ATOM 744 O O . LEU B 1 18 ? -11.117 9.32 15.492 1 88.19 18 LEU B O 1
ATOM 748 N N . THR B 1 19 ? -12.844 10.391 16.453 1 90.25 19 THR B N 1
ATOM 749 C CA . THR B 1 19 ? -13.789 9.336 16.094 1 90.25 19 THR B CA 1
ATOM 750 C C . THR B 1 19 ? -13.922 9.227 14.578 1 90.25 19 THR B C 1
ATOM 752 O O . THR B 1 19 ? -13.945 8.125 14.031 1 90.25 19 THR B O 1
ATOM 755 N N . LEU B 1 20 ? -14.039 10.367 13.961 1 90.69 20 LEU B N 1
ATOM 756 C CA . LEU B 1 20 ? -14.125 10.375 12.5 1 90.69 20 LEU B CA 1
ATOM 757 C C . LEU B 1 20 ? -12.867 9.789 11.875 1 90.69 20 LEU B C 1
ATOM 759 O O . LEU B 1 20 ? -12.938 9.039 10.906 1 90.69 20 LEU B O 1
ATOM 763 N N . TYR B 1 21 ? -11.766 10.109 12.516 1 89.94 21 TYR B N 1
ATOM 764 C CA . TYR B 1 21 ? -10.492 9.594 12.039 1 89.94 21 TYR B CA 1
ATOM 765 C C . TYR B 1 21 ? -10.438 8.07 12.172 1 89.94 21 TYR B C 1
ATOM 767 O O . TYR B 1 21 ? -10.055 7.375 11.227 1 89.94 21 TYR B O 1
ATOM 775 N N . VAL B 1 22 ? -10.828 7.531 13.219 1 92 22 VAL B N 1
ATOM 776 C CA . VAL B 1 22 ? -10.812 6.094 13.469 1 92 22 VAL B CA 1
ATOM 777 C C . VAL B 1 22 ? -11.758 5.391 12.492 1 92 22 VAL B C 1
ATOM 779 O O . VAL B 1 22 ? -11.422 4.336 11.945 1 92 22 VAL B O 1
ATOM 782 N N . MET B 1 23 ? -12.891 5.996 12.25 1 94.62 23 MET B N 1
ATOM 783 C CA . MET B 1 23 ? -13.867 5.414 11.328 1 94.62 23 MET B CA 1
ATOM 784 C C . MET B 1 23 ? -13.328 5.402 9.898 1 94.62 23 MET B C 1
ATOM 786 O O . MET B 1 23 ? -13.531 4.434 9.164 1 94.62 23 MET B O 1
ATOM 790 N N . LEU B 1 24 ? -12.703 6.438 9.508 1 94.19 24 LEU B N 1
ATOM 791 C CA . LEU B 1 24 ? -12.125 6.516 8.172 1 94.19 24 LEU B CA 1
ATOM 792 C C . LEU B 1 24 ? -11.023 5.469 7.992 1 94.19 24 LEU B C 1
ATOM 794 O O . LEU B 1 24 ? -10.961 4.793 6.961 1 94.19 24 LEU B O 1
ATOM 798 N N . ARG B 1 25 ? -10.211 5.352 8.992 1 93 25 ARG B N 1
ATOM 799 C CA . ARG B 1 25 ? -9.117 4.379 8.938 1 93 25 ARG B CA 1
ATOM 800 C C . ARG B 1 25 ? -9.664 2.959 8.852 1 93 25 ARG B C 1
ATOM 802 O O . ARG B 1 25 ? -9.117 2.123 8.125 1 93 25 ARG B O 1
ATOM 809 N N . LYS B 1 26 ? -10.688 2.715 9.594 1 95.5 26 LYS B N 1
ATOM 810 C CA . LYS B 1 26 ? -11.336 1.406 9.57 1 95.5 26 LYS B CA 1
ATOM 811 C C . LYS B 1 26 ? -11.883 1.096 8.18 1 95.5 26 LYS B C 1
ATOM 813 O O . LYS B 1 26 ? -11.719 -0.017 7.676 1 95.5 26 LYS B O 1
ATOM 818 N N . LYS B 1 27 ? -12.523 2.062 7.562 1 97 27 LYS B N 1
ATOM 819 C CA . LYS B 1 27 ? -13.078 1.894 6.223 1 97 27 LYS B CA 1
ATOM 820 C C . LYS B 1 27 ? -11.977 1.642 5.199 1 97 27 LYS B C 1
ATOM 822 O O . LYS B 1 27 ? -12.117 0.781 4.328 1 97 27 LYS B O 1
ATOM 827 N N . GLU B 1 28 ? -10.906 2.354 5.273 1 96.94 28 GLU B N 1
ATOM 828 C CA . GLU B 1 28 ? -9.781 2.186 4.359 1 96.94 28 GLU B CA 1
ATOM 829 C C . GLU B 1 28 ? -9.148 0.805 4.516 1 96.94 28 GLU B C 1
ATOM 831 O O . GLU B 1 28 ? -8.758 0.182 3.523 1 96.94 28 GLU B O 1
ATOM 836 N N . LYS B 1 29 ? -9.086 0.345 5.75 1 97 29 LYS B N 1
ATOM 837 C CA . LYS B 1 29 ? -8.562 -0.994 6.004 1 97 29 LYS B CA 1
ATOM 838 C C . LYS B 1 29 ? -9.445 -2.061 5.367 1 97 29 LYS B C 1
ATOM 840 O O . LYS B 1 29 ? -8.953 -2.982 4.715 1 97 29 LYS B O 1
ATOM 845 N N . GLU B 1 30 ? -10.711 -1.933 5.621 1 96.75 30 GLU B N 1
ATOM 846 C CA . GLU B 1 30 ? -11.664 -2.889 5.066 1 96.75 30 GLU B CA 1
ATOM 847 C C . GLU B 1 30 ? -11.594 -2.918 3.545 1 96.75 30 GLU B C 1
ATOM 849 O O . GLU B 1 30 ? -11.625 -3.99 2.938 1 96.75 30 GLU B O 1
ATOM 854 N N . GLU B 1 31 ? -11.453 -1.766 2.945 1 97.69 31 GLU B N 1
ATOM 855 C CA . GLU B 1 31 ? -11.336 -1.679 1.491 1 97.69 31 GLU B CA 1
ATOM 856 C C . GLU B 1 31 ? -10.055 -2.336 0.995 1 97.69 31 GLU B C 1
ATOM 858 O O . GLU B 1 31 ? -10.078 -3.094 0.022 1 97.69 31 GLU B O 1
ATOM 863 N N . ALA B 1 32 ? -8.953 -2.059 1.625 1 98.06 32 ALA B N 1
ATOM 864 C CA . ALA B 1 32 ? -7.676 -2.654 1.244 1 98.06 32 ALA B CA 1
ATOM 865 C C . ALA B 1 32 ? -7.723 -4.176 1.36 1 98.06 32 ALA B C 1
ATOM 867 O O . ALA B 1 32 ? -7.27 -4.887 0.463 1 98.06 32 ALA B O 1
ATOM 868 N N . ASP B 1 33 ? -8.312 -4.66 2.451 1 98 33 ASP B N 1
ATOM 869 C CA . ASP B 1 33 ? -8.438 -6.102 2.65 1 98 33 ASP B CA 1
ATOM 870 C C . ASP B 1 33 ? -9.266 -6.738 1.541 1 98 33 ASP B C 1
ATOM 872 O O . ASP B 1 33 ? -8.922 -7.809 1.036 1 98 33 ASP B O 1
ATOM 876 N N . LEU B 1 34 ? -10.312 -6.078 1.201 1 97.56 34 LEU B N 1
ATOM 877 C CA . LEU B 1 34 ? -11.188 -6.582 0.153 1 97.56 34 LEU B CA 1
ATOM 878 C C . LEU B 1 34 ? -10.469 -6.625 -1.189 1 97.56 34 LEU B C 1
ATOM 880 O O . LEU B 1 34 ? -10.578 -7.609 -1.926 1 97.56 34 LEU B O 1
ATOM 884 N N . GLU B 1 35 ? -9.734 -5.625 -1.521 1 98.25 35 GLU B N 1
ATOM 885 C CA . GLU B 1 35 ? -9.031 -5.566 -2.797 1 98.25 35 GLU B CA 1
ATOM 886 C C . GLU B 1 35 ? -7.91 -6.602 -2.855 1 98.25 35 GLU B C 1
ATOM 888 O O . GLU B 1 35 ? -7.641 -7.168 -3.916 1 98.25 35 GLU B O 1
ATOM 893 N N . ILE B 1 36 ? -7.309 -6.898 -1.718 1 98.38 36 ILE B N 1
ATOM 894 C CA . ILE B 1 36 ? -6.309 -7.961 -1.655 1 98.38 36 ILE B CA 1
ATOM 895 C C . ILE B 1 36 ? -6.977 -9.312 -1.894 1 98.38 36 ILE B C 1
ATOM 897 O O . ILE B 1 36 ? -6.461 -10.141 -2.646 1 98.38 36 ILE B O 1
ATOM 901 N N . ALA B 1 37 ? -8.141 -9.477 -1.234 1 97.94 37 ALA B N 1
ATOM 902 C CA . ALA B 1 37 ? -8.875 -10.719 -1.454 1 97.94 37 ALA B CA 1
ATOM 903 C C . ALA B 1 37 ? -9.242 -10.883 -2.926 1 97.94 37 ALA B C 1
ATOM 905 O O . ALA B 1 37 ? -9.086 -11.969 -3.492 1 97.94 37 ALA B O 1
ATOM 906 N N . ARG B 1 38 ? -9.672 -9.852 -3.549 1 98.31 38 ARG B N 1
ATOM 907 C CA . ARG B 1 38 ? -10.031 -9.875 -4.961 1 98.31 38 ARG B CA 1
ATOM 908 C C . ARG B 1 38 ? -8.82 -10.188 -5.836 1 98.31 38 ARG B C 1
ATOM 910 O O . ARG B 1 38 ? -8.93 -10.93 -6.812 1 98.31 38 ARG B O 1
ATOM 917 N N . MET B 1 39 ? -7.68 -9.648 -5.48 1 98.5 39 MET B N 1
ATOM 918 C CA . MET B 1 39 ? -6.453 -9.906 -6.227 1 98.5 39 MET B CA 1
ATOM 919 C C . MET B 1 39 ? -6.109 -11.391 -6.207 1 98.5 39 MET B C 1
ATOM 921 O O . MET B 1 39 ? -5.793 -11.977 -7.246 1 98.5 39 MET B O 1
ATOM 925 N N . VAL B 1 40 ? -6.262 -12.055 -5.094 1 98.19 40 VAL B N 1
ATOM 926 C CA . VAL B 1 40 ? -5.902 -13.461 -4.926 1 98.19 40 VAL B CA 1
ATOM 927 C C . VAL B 1 40 ? -6.875 -14.336 -5.711 1 98.19 40 VAL B C 1
ATOM 929 O O . VAL B 1 40 ? -6.457 -15.18 -6.512 1 98.19 40 VAL B O 1
ATOM 932 N N . ILE B 1 41 ? -8.148 -14.023 -5.535 1 98 41 ILE B N 1
ATOM 933 C CA . ILE B 1 41 ? -9.188 -14.852 -6.148 1 98 41 ILE B CA 1
ATOM 934 C C . ILE B 1 41 ? -9.141 -14.688 -7.668 1 98 41 ILE B C 1
ATOM 936 O O . ILE B 1 41 ? -9.109 -15.672 -8.406 1 98 41 ILE B O 1
ATOM 940 N N . ALA B 1 42 ? -9.062 -13.445 -8.156 1 98.44 42 ALA B N 1
ATOM 941 C CA . ALA B 1 42 ? -9.133 -13.148 -9.578 1 98.44 42 ALA B CA 1
ATOM 942 C C . ALA B 1 42 ? -7.922 -13.703 -10.32 1 98.44 42 ALA B C 1
ATOM 944 O O . ALA B 1 42 ? -8 -14.023 -11.508 1 98.44 42 ALA B O 1
ATOM 945 N N . ASN B 1 43 ? -6.793 -13.781 -9.68 1 98.31 43 ASN B N 1
ATOM 946 C CA . ASN B 1 43 ? -5.57 -14.234 -10.328 1 98.31 43 ASN B CA 1
ATOM 947 C C . ASN B 1 43 ? -5.227 -15.672 -9.945 1 98.31 43 ASN B C 1
ATOM 949 O O . ASN B 1 43 ? -4.125 -16.141 -10.211 1 98.31 43 ASN B O 1
ATOM 953 N N . ASN B 1 44 ? -6.133 -16.344 -9.297 1 98.12 44 ASN B N 1
ATOM 954 C CA . ASN B 1 44 ? -6.008 -17.75 -8.93 1 98.12 44 ASN B CA 1
ATOM 955 C C . ASN B 1 44 ? -4.762 -18 -8.086 1 98.12 44 ASN B C 1
ATOM 957 O O . ASN B 1 44 ? -4.027 -18.969 -8.328 1 98.12 44 ASN B O 1
ATOM 961 N N . LEU B 1 45 ? -4.527 -17.203 -7.184 1 97.56 45 LEU B N 1
ATOM 962 C CA . LEU B 1 45 ? -3.393 -17.375 -6.285 1 97.56 45 LEU B CA 1
ATOM 963 C C . LEU B 1 45 ? -3.789 -18.188 -5.055 1 97.56 45 LEU B C 1
ATOM 965 O O . LEU B 1 45 ? -4.969 -18.25 -4.699 1 97.56 45 LEU B O 1
ATOM 969 N N . SER B 1 46 ? -2.805 -18.844 -4.461 1 96.88 46 SER B N 1
ATOM 970 C CA . SER B 1 46 ? -3.025 -19.484 -3.174 1 96.88 46 SER B CA 1
ATOM 971 C C . SER B 1 46 ? -3.117 -18.469 -2.047 1 96.88 46 SER B C 1
ATOM 973 O O . SER B 1 46 ? -2.318 -17.531 -1.987 1 96.88 46 SER B O 1
ATOM 975 N N . PHE B 1 47 ? -4.031 -18.688 -1.062 1 95.88 47 PHE B N 1
ATOM 976 C CA . PHE B 1 47 ? -4.16 -17.781 0.073 1 95.88 47 PHE B CA 1
ATOM 977 C C . PHE B 1 47 ? -2.932 -17.859 0.969 1 95.88 47 PHE B C 1
ATOM 979 O O . PHE B 1 47 ? -2.713 -16.984 1.809 1 95.88 47 PHE B O 1
ATOM 986 N N . ASN B 1 48 ? -2.121 -18.844 0.753 1 95.81 48 ASN B N 1
ATOM 987 C CA . ASN B 1 48 ? -0.873 -18.938 1.504 1 95.81 48 ASN B CA 1
ATOM 988 C C . ASN B 1 48 ? 0.042 -17.75 1.211 1 95.81 48 ASN 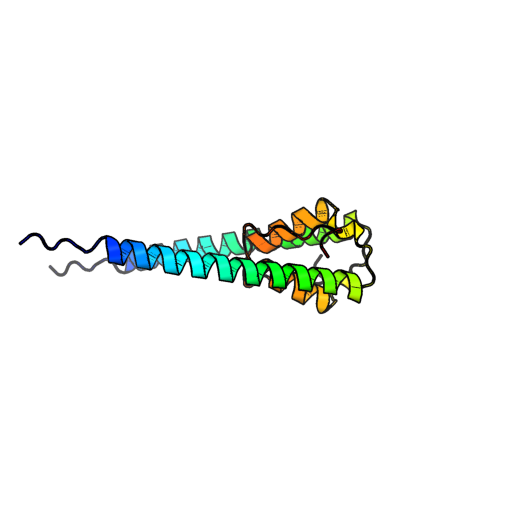B C 1
ATOM 990 O O . ASN B 1 48 ? 0.935 -17.438 2.002 1 95.81 48 ASN B O 1
ATOM 994 N N . LEU B 1 49 ? -0.175 -17.125 0.078 1 97.38 49 LEU B N 1
ATOM 995 C CA . LEU B 1 49 ? 0.587 -15.93 -0.264 1 97.38 49 LEU B CA 1
ATOM 996 C C . LEU B 1 49 ? 0.503 -14.898 0.852 1 97.38 49 LEU B C 1
ATOM 998 O O . LEU B 1 49 ? 1.494 -14.234 1.165 1 97.38 49 LEU B O 1
ATOM 1002 N N . LEU B 1 50 ? -0.663 -14.789 1.491 1 97.31 50 LEU B N 1
ATOM 1003 C CA . LEU B 1 50 ? -0.922 -13.75 2.479 1 97.31 50 LEU B CA 1
ATOM 1004 C C . LEU B 1 50 ? -0.131 -14 3.758 1 97.31 50 LEU B C 1
ATOM 1006 O O . LEU B 1 50 ? -0.02 -13.117 4.609 1 97.31 50 LEU B O 1
ATOM 1010 N N . ARG B 1 51 ? 0.415 -15.188 3.811 1 95.94 51 ARG B N 1
ATOM 1011 C CA . ARG B 1 51 ? 1.203 -15.531 4.988 1 95.94 51 ARG B CA 1
ATOM 1012 C C . ARG B 1 51 ? 2.691 -15.32 4.734 1 95.94 51 ARG B C 1
ATOM 1014 O O . ARG B 1 51 ? 3.5 -15.375 5.664 1 95.94 51 ARG B O 1
ATOM 1021 N N . SER B 1 52 ? 3.061 -15.102 3.551 1 97.12 52 SER B N 1
ATOM 1022 C CA . SER B 1 52 ? 4.469 -14.945 3.195 1 97.12 52 SER B CA 1
ATOM 1023 C C . SER B 1 52 ? 5.043 -13.656 3.773 1 97.12 52 SER B C 1
ATOM 1025 O O . SER B 1 52 ? 4.434 -12.586 3.658 1 97.12 52 SER B O 1
ATOM 1027 N N . PRO B 1 53 ? 6.25 -13.789 4.426 1 98 53 PRO B N 1
ATOM 1028 C CA . PRO B 1 53 ? 6.879 -12.562 4.918 1 98 53 PRO B CA 1
ATOM 1029 C C . PRO B 1 53 ? 7.141 -11.547 3.805 1 98 53 PRO B C 1
ATOM 1031 O O . PRO B 1 53 ? 7.066 -10.336 4.039 1 98 53 PRO B O 1
ATOM 1034 N N . GLU B 1 54 ? 7.383 -12.016 2.555 1 98.44 54 GLU B N 1
ATOM 1035 C CA . GLU B 1 54 ? 7.637 -11.125 1.421 1 98.44 54 GLU B CA 1
ATOM 1036 C C . GLU B 1 54 ? 6.383 -10.344 1.039 1 98.44 54 GLU B C 1
ATOM 1038 O O . GLU B 1 54 ? 6.465 -9.18 0.642 1 98.44 54 GLU B O 1
ATOM 1043 N N . PHE B 1 55 ? 5.242 -10.977 1.169 1 98.38 55 PHE B N 1
ATOM 1044 C CA . PHE B 1 55 ? 3.977 -10.297 0.922 1 98.38 55 PHE B CA 1
ATOM 1045 C C . PHE B 1 55 ? 3.742 -9.203 1.958 1 98.38 55 PHE B C 1
ATOM 1047 O O . PHE B 1 55 ? 3.424 -8.062 1.606 1 98.38 55 PHE B O 1
ATOM 1054 N N . ILE B 1 56 ? 3.971 -9.531 3.209 1 98.19 56 ILE B N 1
ATOM 1055 C CA . ILE B 1 56 ? 3.764 -8.578 4.297 1 98.19 56 ILE B CA 1
ATOM 1056 C C . ILE B 1 56 ? 4.703 -7.387 4.121 1 98.19 56 ILE B C 1
ATOM 1058 O O . ILE B 1 56 ? 4.273 -6.234 4.219 1 98.19 56 ILE B O 1
ATOM 1062 N N . ASN B 1 57 ? 5.957 -7.656 3.805 1 98.44 57 ASN B N 1
ATOM 1063 C CA . ASN B 1 57 ? 6.93 -6.594 3.576 1 98.44 57 ASN B CA 1
ATOM 1064 C C . ASN B 1 57 ? 6.52 -5.695 2.412 1 98.44 57 ASN B C 1
ATOM 1066 O O . ASN B 1 57 ? 6.66 -4.477 2.484 1 98.44 57 ASN B O 1
ATOM 1070 N N . ALA B 1 58 ? 6.016 -6.305 1.31 1 98.62 58 ALA B N 1
ATOM 1071 C CA . ALA B 1 58 ? 5.586 -5.539 0.142 1 98.62 58 ALA B CA 1
ATOM 1072 C C . ALA B 1 58 ? 4.43 -4.609 0.492 1 98.62 58 ALA B C 1
ATOM 1074 O O . ALA B 1 58 ? 4.441 -3.43 0.129 1 98.62 58 ALA B O 1
ATOM 1075 N N . MET B 1 59 ? 3.453 -5.109 1.319 1 98.56 59 MET B N 1
ATOM 1076 C CA . MET B 1 59 ? 2.312 -4.285 1.715 1 98.56 59 MET B CA 1
ATOM 1077 C C . MET B 1 59 ? 2.758 -3.133 2.609 1 98.56 59 MET B C 1
ATOM 1079 O O . MET B 1 59 ? 2.285 -2.006 2.457 1 98.56 59 MET B O 1
ATOM 1083 N N . GLU B 1 60 ? 3.666 -3.422 3.479 1 98.38 60 GLU B N 1
ATOM 1084 C CA . GLU B 1 60 ? 4.172 -2.373 4.363 1 98.38 60 GLU B CA 1
ATOM 1085 C C . GLU B 1 60 ? 4.883 -1.28 3.57 1 98.38 60 GLU B C 1
ATOM 1087 O O . GLU B 1 60 ? 4.699 -0.092 3.838 1 98.38 60 GLU B O 1
ATOM 1092 N N . ALA B 1 61 ? 5.695 -1.655 2.607 1 98.5 61 ALA B N 1
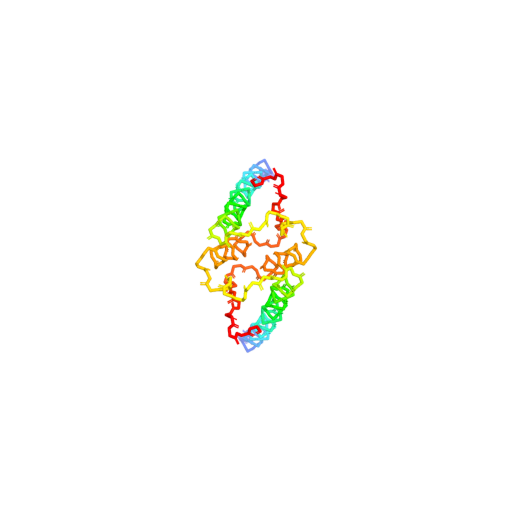ATOM 1093 C CA . ALA B 1 61 ? 6.434 -0.698 1.787 1 98.5 61 ALA B CA 1
ATOM 1094 C C . ALA B 1 61 ? 5.484 0.162 0.958 1 98.5 61 ALA B C 1
ATOM 1096 O O . ALA B 1 61 ? 5.664 1.378 0.857 1 98.5 61 ALA B O 1
ATOM 1097 N N . VAL B 1 62 ? 4.473 -0.467 0.387 1 98.44 62 VAL B N 1
ATOM 1098 C CA . VAL B 1 62 ? 3.475 0.248 -0.401 1 98.44 62 VAL B CA 1
ATOM 1099 C C . VAL B 1 62 ? 2.729 1.242 0.487 1 98.44 62 VAL B C 1
ATOM 1101 O O . VAL B 1 62 ? 2.547 2.402 0.113 1 98.44 62 VAL B O 1
ATOM 1104 N N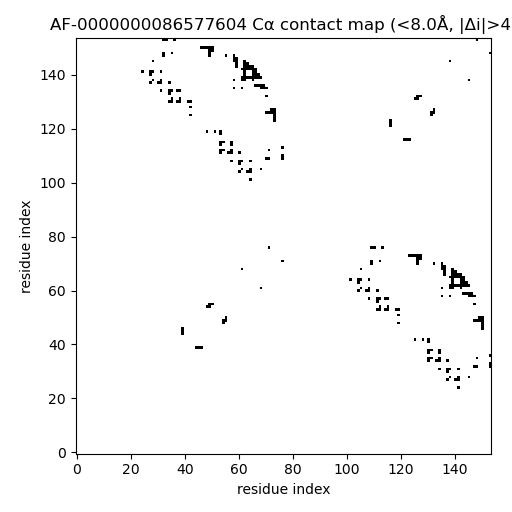 . ALA B 1 63 ? 2.322 0.764 1.665 1 98.31 63 ALA B N 1
ATOM 1105 C CA . ALA B 1 63 ? 1.597 1.616 2.604 1 98.31 63 ALA B CA 1
ATOM 1106 C C . ALA B 1 63 ? 2.449 2.805 3.039 1 98.31 63 ALA B C 1
ATOM 1108 O O . ALA B 1 63 ? 1.939 3.914 3.209 1 98.31 63 ALA B O 1
ATOM 1109 N N . ARG B 1 64 ? 3.746 2.559 3.207 1 97.62 64 ARG B N 1
ATOM 1110 C CA . ARG B 1 64 ? 4.664 3.607 3.635 1 97.62 64 ARG B CA 1
ATOM 1111 C C . ARG B 1 64 ? 4.77 4.707 2.582 1 97.62 64 ARG B C 1
ATOM 1113 O O . ARG B 1 64 ? 4.875 5.887 2.918 1 97.62 64 ARG B O 1
ATOM 1120 N N . HIS B 1 65 ? 4.781 4.328 1.301 1 97.06 65 HIS B N 1
ATOM 1121 C CA . HIS B 1 65 ? 4.781 5.32 0.232 1 97.06 65 HIS B CA 1
ATOM 1122 C C . HIS B 1 65 ? 3.557 6.223 0.316 1 97.06 65 HIS B C 1
ATOM 1124 O O . HIS B 1 65 ? 3.67 7.445 0.187 1 97.06 65 HIS B O 1
ATOM 1130 N N . GLY B 1 66 ? 2.361 5.461 0.501 1 96.44 66 GLY B N 1
ATOM 1131 C CA . GLY B 1 66 ? 1.142 6.234 0.665 1 96.44 66 GLY B CA 1
ATOM 1132 C C . GLY B 1 66 ? 0.447 6.539 -0.649 1 96.44 66 GLY B C 1
ATOM 1133 O O . GLY B 1 66 ? 0.818 6 -1.693 1 96.44 66 GLY B O 1
ATOM 1134 N N . PRO B 1 67 ? -0.608 7.414 -0.54 1 95.81 67 PRO B N 1
ATOM 1135 C CA . PRO B 1 67 ? -1.404 7.715 -1.731 1 95.81 67 PRO B CA 1
ATOM 1136 C C . PRO B 1 67 ? -0.558 8.242 -2.887 1 95.81 67 PRO B C 1
ATOM 1138 O O . PRO B 1 67 ? 0.378 9.016 -2.67 1 95.81 67 PRO B O 1
ATOM 1141 N N . GLY B 1 68 ? -0.915 7.828 -4.094 1 94.25 68 GLY B N 1
ATOM 1142 C CA . GLY B 1 68 ? -0.187 8.25 -5.277 1 94.25 68 GLY B CA 1
ATOM 1143 C C . GLY B 1 68 ? 0.825 7.219 -5.75 1 94.25 68 GLY B C 1
ATOM 1144 O O . GLY B 1 68 ? 1.455 7.398 -6.797 1 94.25 68 GLY B O 1
ATOM 1145 N N . TYR B 1 69 ? 0.994 6.168 -4.953 1 96.31 69 TYR B 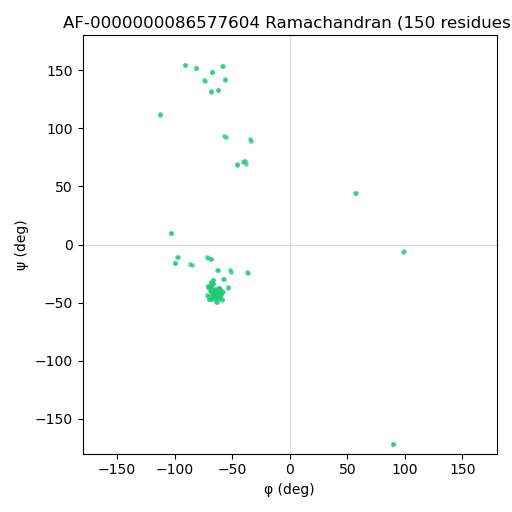N 1
ATOM 1146 C CA . TYR B 1 69 ? 1.9 5.105 -5.379 1 96.31 69 TYR B CA 1
ATOM 1147 C C . TYR B 1 69 ? 1.417 4.457 -6.668 1 96.31 69 TYR B C 1
ATOM 1149 O O . TYR B 1 69 ? 0.243 4.102 -6.789 1 96.31 69 TYR B O 1
ATOM 1157 N N . VAL B 1 70 ? 2.299 4.281 -7.625 1 94.25 70 VAL B N 1
ATOM 1158 C CA . VAL B 1 70 ? 2.041 3.562 -8.867 1 94.25 70 VAL B CA 1
ATOM 1159 C C . VAL B 1 70 ? 2.859 2.275 -8.898 1 94.25 70 VAL B C 1
ATOM 1161 O O . VAL B 1 70 ? 4.09 2.314 -8.891 1 94.25 70 VAL B O 1
ATOM 1164 N N . PRO B 1 71 ? 2.111 1.089 -8.828 1 94.38 71 PRO B N 1
ATOM 1165 C CA . PRO B 1 71 ? 2.852 -0.176 -8.828 1 94.38 71 PRO B CA 1
ATOM 1166 C C . PRO B 1 71 ? 3.723 -0.346 -10.07 1 94.38 71 PRO B C 1
ATOM 1168 O O . PRO B 1 71 ? 3.459 0.273 -11.102 1 94.38 71 PRO B O 1
ATOM 1171 N N . PRO B 1 72 ? 4.781 -1.159 -9.828 1 88 72 PRO B N 1
ATOM 1172 C CA . PRO B 1 72 ? 5.676 -1.391 -10.961 1 88 72 PRO B CA 1
ATOM 1173 C C . PRO B 1 72 ? 5.016 -2.193 -12.078 1 88 72 PRO B C 1
ATOM 1175 O O . PRO B 1 72 ? 4.059 -2.932 -11.836 1 88 72 PRO B O 1
ATOM 1178 N N . SER B 1 73 ? 5.43 -1.903 -13.289 1 83 73 SER B N 1
ATOM 1179 C CA . SER B 1 73 ? 5.031 -2.736 -14.422 1 83 73 SER B CA 1
ATOM 1180 C C . SER B 1 73 ? 5.898 -3.986 -14.523 1 83 73 SER B C 1
ATOM 1182 O O . SER B 1 73 ? 7.008 -4.02 -13.984 1 83 73 SER B O 1
ATOM 1184 N N . SER B 1 74 ? 5.328 -5.098 -15.102 1 80.69 74 SER B N 1
ATOM 1185 C CA . SER B 1 74 ? 6.055 -6.348 -15.312 1 80.69 74 SER B CA 1
ATOM 1186 C C . SER B 1 74 ? 7.375 -6.102 -16.047 1 80.69 74 SER B C 1
ATOM 1188 O O . SER B 1 74 ? 8.32 -6.875 -15.898 1 80.69 74 SER B O 1
ATOM 1190 N N . GLU B 1 75 ? 7.387 -4.973 -16.719 1 76.44 75 GLU B N 1
ATOM 1191 C CA . GLU B 1 75 ? 8.578 -4.652 -17.5 1 76.44 75 GLU B CA 1
ATOM 1192 C C . GLU B 1 75 ? 9.625 -3.939 -16.656 1 76.44 75 GLU B C 1
ATOM 1194 O O . GLU B 1 75 ? 10.805 -3.912 -17 1 76.44 75 GLU B O 1
ATOM 1199 N N . THR B 1 76 ? 9.148 -3.457 -15.562 1 71 76 THR B N 1
ATOM 1200 C CA . THR B 1 76 ? 10.023 -2.59 -14.789 1 71 76 THR B CA 1
ATOM 1201 C C . THR B 1 76 ? 10.664 -3.359 -13.633 1 71 76 THR B C 1
ATOM 1203 O O . THR B 1 76 ? 11.625 -2.891 -13.023 1 71 76 THR B O 1
ATOM 1206 N N . VAL B 1 77 ? 10.148 -4.488 -13.312 1 69.75 77 VAL B N 1
ATOM 1207 C CA . VAL B 1 77 ? 10.727 -5.25 -12.211 1 69.75 77 VAL B CA 1
ATOM 1208 C C . VAL B 1 77 ? 11.797 -6.199 -12.758 1 69.75 77 VAL B C 1
ATOM 1210 O O . VAL B 1 77 ? 11.617 -6.801 -13.82 1 69.75 77 VAL B O 1
#

pLDDT: mean 89.28, std 13.41, range [39.5, 98.62]

Organism: NCBI:txid261450

Solvent-accessible surface area (backbone atoms only — not comparable to full-atom values): 8331 Å² total; per-residue (Å²): 131,80,78,68,71,59,59,64,59,56,49,48,53,51,51,52,53,49,50,53,48,52,51,51,52,50,52,33,47,53,49,19,41,49,29,46,43,47,27,33,62,76,65,71,50,66,58,66,50,50,66,34,70,43,41,51,50,18,52,43,32,35,6,58,54,13,68,85,62,74,79,53,47,56,84,71,99,129,82,78,69,72,58,58,63,57,56,49,49,52,51,51,53,53,49,51,53,48,52,51,50,52,51,51,33,46,54,51,20,42,49,29,44,44,46,27,32,61,76,65,69,51,65,59,65,52,52,66,33,68,44,42,51,50,17,52,43,31,35,7,60,53,12,68,86,60,74,81,55,47,56,84,72,97

Secondary structure (DSSP, 8-state):
------HHHHHHHHHHHHHHHHHHHHHHHHHHHHHHHHHHHHTT--GGGGG-HHHHHHHHHHHHH-TT--PPPTTT-/------HHHHHHHHHHHHHHHHHHHHHHHHHHHHHHHHHHHHTT--GGGGG-HHHHHHHHHHHHH-TT--PPPTTT-

Sequence (154 aa):
MRASVDNSQVEKTNTKQLTLYVMLRKKEKEEADLEIARMVIANNLSFNLLRSPEFINAMEAVARHGPGYVPPSSETVMRASVDNSQVEKTNTKQLTLYVMLRKKEKEEADLEIARMVIANNLSFNLLRSPEFINAMEAVARHGPGYVPPSSETV

Foldseek 3Di:
DPPPVPVVVVVVVVVVVVVVVVVVVVVVVVVVVVVVVCVCVVVVHDPCCVVDPVSVVVVVVQVVVPPPDDDDDPVGD/DPPPPPVVVVVVVVVVVVVVVVVVVVVVVVVVVVVVVCVCVVVVHDPCCVVDPVSVVVVVVQVVVPPPDDDDDPVGD

Radius of gyration: 21.45 Å; Cα contacts (8 Å, |Δi|>4): 154; chains: 2; bounding box: 31×70×52 Å